Protein AF-A0ABD0N0R1-F1 (afdb_monomer)

Foldseek 3Di:
DPPCPVQPAFPPPRHGEDPVQVPDDVDPVRRGGHPVVLVCCCPVHPSADPPPRD

Radius of gyration: 12.16 Å; Cα contacts (8 Å, |Δi|>4): 59; chains: 1; bounding box: 24×21×37 Å

Nearest PDB structures (foldseek):
  1ur6-assembly1_B  TM=9.130E-01  e=7.251E-09  Homo sapiens
  1e4u-assembly1_A  TM=8.474E-01  e=2.707E-08  Homo sapiens
  5aie-assembly1_A  TM=9.738E-01  e=6.180E-07  Saccharomyces cerevisiae S288C
  5fey-assembly1_B  TM=7.245E-01  e=2.739E-03  Homo sapiens
  8x7i-assembly1_L  TM=8.287E-01  e=1.110E-02  Homo sapiens

Secondary structure (DSSP, 8-state):
--------B-TTT-PBPPTTGGG--SSTT-----HHHHHHHHHHS-S--TTT--

InterPro domains:
  IPR001841 Zinc finger, RING-type [PS50089] (10-53)
  IPR013083 Zinc finger, RING/FYVE/PHD-type [G3DSA:3.30.40.10] (1-54)
  IPR039515 NOT4, modified RING finger, HC subclass (C4C4-type) [cd16618] (8-54)
  IPR039780 CCR4-NOT transcription complex subunit 4 [PTHR12603] (5-54)

Organism: Cirrhinus mrigala (NCBI:txid683832)

Structure (mmCIF, N/CA/C/O backbone):
data_AF-A0ABD0N0R1-F1
#
_entry.id   AF-A0ABD0N0R1-F1
#
loop_
_atom_site.group_PDB
_atom_site.id
_atom_site.type_symbol
_atom_site.label_atom_id
_atom_site.label_alt_id
_atom_site.label_comp_id
_atom_site.label_asym_id
_atom_site.label_entity_id
_atom_site.label_seq_id
_atom_site.pdbx_PDB_ins_code
_atom_site.Cartn_x
_atom_site.Cartn_y
_atom_site.Cartn_z
_atom_site.occupancy
_atom_site.B_iso_or_equiv
_atom_site.auth_seq_id
_atom_site.auth_comp_id
_atom_site.auth_asym_id
_atom_site.auth_atom_id
_atom_site.pdbx_PDB_model_num
ATOM 1 N N . PRO A 1 1 ? 12.203 -8.735 -27.922 1.00 50.78 1 PRO A N 1
ATOM 2 C CA . PRO A 1 1 ? 11.113 -8.856 -26.932 1.00 50.78 1 PRO A CA 1
ATOM 3 C C . PRO A 1 1 ? 11.601 -8.314 -25.589 1.00 50.78 1 PRO A C 1
ATOM 5 O O . PRO A 1 1 ? 12.037 -9.064 -24.725 1.00 50.78 1 PRO A O 1
ATOM 8 N N . GLU A 1 2 ? 11.628 -6.990 -25.472 1.00 52.44 2 GLU A N 1
ATOM 9 C CA . GLU A 1 2 ? 11.843 -6.334 -24.186 1.00 52.44 2 GLU A CA 1
ATOM 10 C C . GLU A 1 2 ? 10.569 -6.563 -23.376 1.00 52.44 2 GLU A C 1
ATOM 12 O O . GLU A 1 2 ? 9.505 -6.057 -23.743 1.00 52.44 2 GLU A O 1
ATOM 17 N N . LEU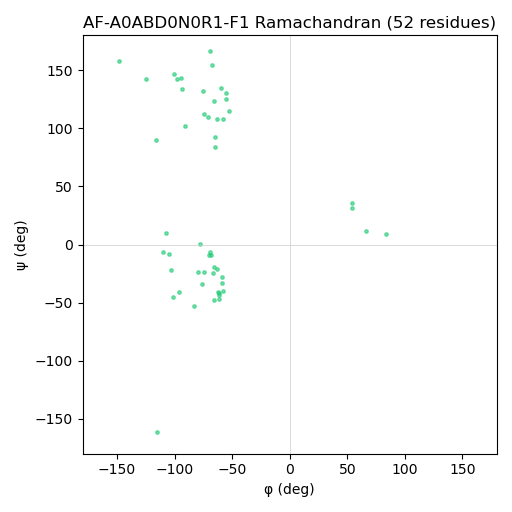 A 1 3 ? 10.645 -7.400 -22.335 1.00 60.59 3 LEU A N 1
ATOM 18 C CA . LEU A 1 3 ? 9.643 -7.342 -21.282 1.00 60.59 3 LEU A CA 1
ATOM 19 C C . LEU A 1 3 ? 9.720 -5.914 -20.752 1.00 60.59 3 LEU A C 1
ATOM 21 O O . LEU A 1 3 ? 10.702 -5.536 -20.119 1.00 60.59 3 LEU A O 1
ATOM 25 N N . LYS A 1 4 ? 8.711 -5.104 -21.064 1.00 54.12 4 LYS A N 1
ATOM 26 C CA . LYS A 1 4 ? 8.419 -3.936 -20.252 1.00 54.12 4 LYS A CA 1
ATOM 27 C C . LYS A 1 4 ? 7.998 -4.506 -18.907 1.00 54.12 4 LYS A C 1
ATOM 29 O O . LYS A 1 4 ? 6.860 -4.925 -18.734 1.00 54.12 4 LYS A O 1
ATOM 34 N N . GLU A 1 5 ? 8.956 -4.656 -18.006 1.00 59.91 5 GLU A N 1
ATOM 35 C CA . GLU A 1 5 ? 8.658 -4.681 -16.585 1.00 59.91 5 GLU A CA 1
ATOM 36 C C . GLU A 1 5 ? 8.140 -3.276 -16.298 1.00 59.91 5 GLU A C 1
ATOM 38 O O . GLU A 1 5 ? 8.921 -2.367 -16.024 1.00 59.91 5 GLU A O 1
ATOM 43 N N . ASP A 1 6 ? 6.842 -3.058 -16.539 1.00 61.25 6 ASP A N 1
ATOM 44 C CA . ASP A 1 6 ? 6.179 -1.827 -16.141 1.00 61.25 6 ASP A CA 1
ATOM 45 C C . ASP A 1 6 ? 6.494 -1.661 -14.650 1.00 61.25 6 ASP A C 1
ATOM 47 O O . ASP A 1 6 ? 6.149 -2.553 -13.861 1.00 61.25 6 ASP A O 1
ATOM 51 N N . PRO A 1 7 ? 7.247 -0.612 -14.265 1.00 66.25 7 PRO A N 1
ATOM 52 C CA . PRO A 1 7 ? 7.589 -0.409 -12.873 1.00 66.25 7 PRO A CA 1
ATOM 53 C C . PRO A 1 7 ? 6.271 -0.367 -12.111 1.00 66.25 7 PRO A C 1
ATOM 55 O O . PRO A 1 7 ? 5.351 0.356 -12.481 1.00 66.25 7 PRO A O 1
ATOM 58 N N . MET A 1 8 ? 6.138 -1.220 -11.101 1.00 81.31 8 MET A N 1
ATOM 59 C CA . MET A 1 8 ? 4.930 -1.253 -10.289 1.00 81.31 8 MET A CA 1
ATOM 60 C C . MET A 1 8 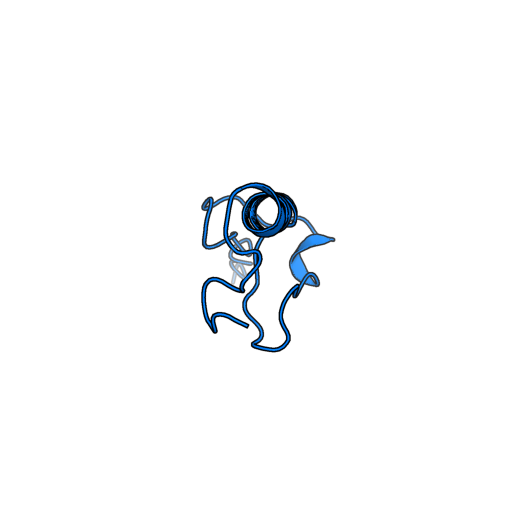? 4.831 0.107 -9.604 1.00 81.31 8 MET A C 1
ATOM 62 O O . MET A 1 8 ? 5.648 0.409 -8.750 1.00 81.31 8 MET A O 1
ATOM 66 N N . GLU A 1 9 ? 3.902 0.961 -10.017 1.00 91.06 9 GLU A N 1
ATOM 67 C CA . GLU A 1 9 ? 3.770 2.324 -9.499 1.00 91.06 9 GLU A CA 1
ATOM 68 C C . GLU A 1 9 ? 2.682 2.394 -8.427 1.00 91.06 9 GLU A C 1
ATOM 70 O O . GLU A 1 9 ? 1.629 1.755 -8.513 1.00 91.06 9 GLU A O 1
ATOM 75 N N . CYS A 1 10 ? 2.918 3.203 -7.398 1.00 91.31 10 CYS A N 1
ATOM 76 C CA . CYS A 1 10 ? 1.931 3.458 -6.367 1.00 91.31 10 CYS A CA 1
ATOM 77 C C . CYS A 1 10 ? 0.735 4.210 -6.978 1.00 91.31 10 CYS A C 1
ATOM 79 O O . CYS A 1 10 ? 0.904 5.332 -7.458 1.00 91.31 10 CYS A O 1
ATOM 81 N N . PRO A 1 11 ? -0.501 3.695 -6.875 1.00 90.31 11 PRO A N 1
ATOM 82 C CA . PRO A 1 11 ? -1.676 4.331 -7.476 1.00 90.31 11 PRO A CA 1
ATOM 83 C C . PRO A 1 11 ? -2.078 5.661 -6.815 1.00 90.31 11 PRO A C 1
ATOM 85 O O . PRO A 1 11 ? -2.968 6.347 -7.310 1.00 90.31 11 PRO A O 1
ATOM 88 N N . LEU A 1 12 ? -1.464 6.024 -5.682 1.00 91.25 12 LEU A N 1
ATOM 89 C CA . LEU A 1 12 ? -1.763 7.259 -4.951 1.00 91.25 12 LEU A CA 1
ATOM 90 C C . LEU A 1 12 ? -0.813 8.407 -5.299 1.00 91.25 12 LEU A C 1
ATOM 92 O O . LEU A 1 12 ? -1.263 9.544 -5.416 1.00 91.25 12 LEU A O 1
ATOM 96 N N . CYS A 1 13 ? 0.484 8.126 -5.443 1.00 92.56 13 CYS A N 1
ATOM 97 C CA . CYS A 1 13 ? 1.494 9.140 -5.759 1.00 92.56 13 CYS A CA 1
ATOM 98 C C . CYS A 1 13 ? 2.078 9.019 -7.171 1.00 92.56 13 CYS A C 1
ATOM 100 O O . CYS A 1 13 ? 2.807 9.917 -7.575 1.00 92.56 13 CYS A O 1
ATOM 102 N N . MET A 1 14 ? 1.738 7.963 -7.923 1.00 90.12 14 MET A N 1
ATOM 103 C CA . MET A 1 14 ? 2.315 7.648 -9.239 1.00 90.12 14 MET A CA 1
ATOM 104 C C . MET A 1 14 ? 3.849 7.575 -9.210 1.00 90.12 14 MET A C 1
ATOM 106 O O . MET A 1 14 ? 4.515 7.922 -10.177 1.00 90.12 14 MET A O 1
ATOM 110 N N . GLU A 1 15 ? 4.414 7.158 -8.075 1.00 90.94 15 GLU A N 1
ATOM 111 C CA . GLU A 1 15 ? 5.849 6.912 -7.940 1.00 90.94 15 GLU A CA 1
ATOM 112 C C . GLU A 1 15 ? 6.141 5.413 -8.035 1.00 90.94 15 GLU A C 1
ATOM 114 O O . GLU A 1 15 ? 5.324 4.608 -7.568 1.00 90.94 15 GLU A O 1
ATOM 119 N N . PRO A 1 16 ? 7.295 5.022 -8.600 1.00 89.88 16 PRO A N 1
ATOM 120 C CA . PRO A 1 16 ? 7.699 3.625 -8.671 1.00 89.88 16 PRO A CA 1
ATOM 121 C C . PRO A 1 16 ? 7.822 3.024 -7.266 1.00 89.88 16 PRO A C 1
ATOM 123 O O . PRO A 1 16 ? 8.388 3.630 -6.357 1.00 89.88 16 PRO A O 1
ATOM 126 N N . LEU A 1 17 ? 7.275 1.824 -7.089 1.00 89.81 17 LEU A N 1
ATOM 127 C CA . LEU A 1 17 ? 7.409 1.030 -5.875 1.00 89.81 17 LEU A CA 1
ATOM 128 C C . LEU A 1 17 ? 8.811 0.428 -5.834 1.00 89.81 17 LEU A C 1
ATOM 130 O O . LEU A 1 17 ? 9.281 -0.177 -6.799 1.00 89.81 17 LEU A O 1
ATOM 134 N N . GLU A 1 18 ? 9.458 0.569 -4.685 1.00 87.69 18 GLU A N 1
ATOM 135 C CA . GLU A 1 18 ? 10.748 -0.055 -4.423 1.00 87.69 18 GLU A CA 1
ATOM 136 C C . GLU A 1 18 ? 10.599 -1.584 -4.315 1.00 87.69 18 GLU A C 1
ATOM 138 O O . GLU A 1 18 ? 9.508 -2.127 -4.124 1.00 87.69 18 GLU A O 1
ATOM 143 N N . ILE A 1 19 ? 11.724 -2.302 -4.357 1.00 85.94 19 ILE A N 1
ATOM 144 C CA . ILE A 1 19 ? 11.763 -3.772 -4.230 1.00 85.94 19 ILE A CA 1
ATOM 145 C C . ILE A 1 19 ? 11.162 -4.254 -2.887 1.00 85.94 19 ILE A C 1
ATOM 147 O O . ILE A 1 19 ? 10.620 -5.356 -2.798 1.00 85.94 19 ILE A O 1
ATOM 151 N N . ASP A 1 20 ? 11.220 -3.430 -1.839 1.00 83.75 20 ASP A N 1
ATOM 152 C CA . ASP A 1 20 ? 10.566 -3.726 -0.556 1.00 83.75 20 ASP A CA 1
ATOM 153 C C . ASP A 1 20 ? 9.043 -3.497 -0.624 1.00 83.75 20 ASP A C 1
ATOM 155 O O . ASP A 1 20 ? 8.258 -4.253 -0.048 1.00 83.75 20 ASP A O 1
ATOM 159 N N . ASP A 1 21 ? 8.609 -2.503 -1.404 1.00 86.62 21 ASP A N 1
ATOM 160 C CA . ASP A 1 21 ? 7.203 -2.134 -1.562 1.00 86.62 21 ASP A CA 1
ATOM 161 C C . ASP A 1 21 ? 6.444 -3.060 -2.534 1.00 86.62 21 ASP A C 1
ATOM 163 O O . ASP A 1 21 ? 5.223 -3.214 -2.417 1.00 86.62 21 ASP A O 1
ATOM 167 N N . VAL A 1 22 ? 7.130 -3.746 -3.462 1.00 86.25 22 VAL A N 1
ATOM 168 C CA . VAL A 1 22 ? 6.480 -4.698 -4.395 1.00 86.25 22 VAL A CA 1
ATOM 169 C C . VAL A 1 22 ? 5.830 -5.896 -3.696 1.00 86.25 22 VAL A C 1
ATOM 171 O O . VAL A 1 22 ? 4.908 -6.490 -4.251 1.00 86.25 22 VAL A O 1
ATOM 174 N N . ASN A 1 23 ? 6.245 -6.224 -2.469 1.00 86.88 23 ASN A N 1
ATOM 175 C CA . ASN A 1 23 ? 5.590 -7.237 -1.632 1.00 86.88 23 ASN A CA 1
ATOM 176 C C . ASN A 1 23 ? 4.812 -6.626 -0.454 1.00 86.88 23 ASN A C 1
ATOM 178 O O . ASN A 1 23 ? 4.353 -7.343 0.441 1.00 86.88 23 ASN A O 1
ATOM 182 N N . PHE A 1 24 ? 4.653 -5.303 -0.438 1.00 89.75 24 PHE A N 1
ATOM 183 C CA . PHE A 1 24 ? 3.970 -4.5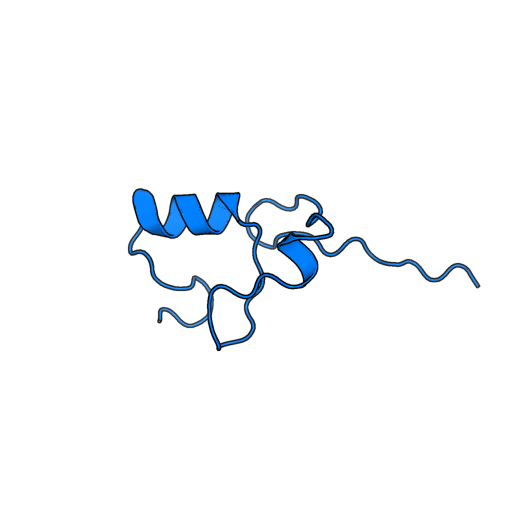89 0.625 1.00 89.75 24 PHE A CA 1
ATOM 184 C C . PHE A 1 24 ? 2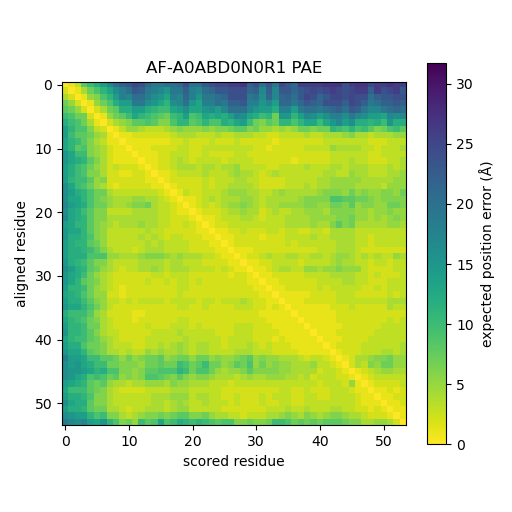.476 -4.440 0.320 1.00 89.75 24 PHE A C 1
ATOM 186 O O . PHE A 1 24 ? 2.036 -3.576 -0.437 1.00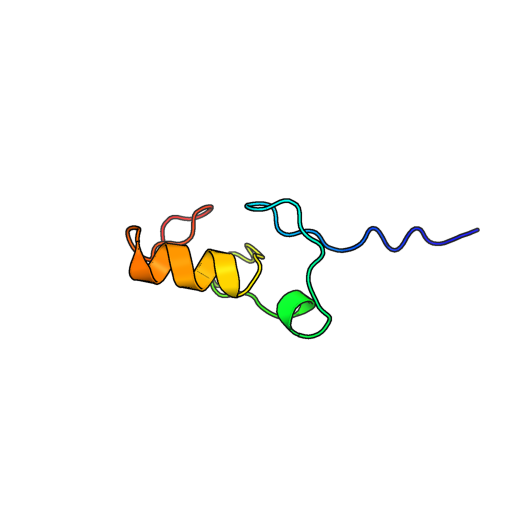 89.75 24 PHE A O 1
ATOM 193 N N . PHE A 1 25 ? 1.674 -5.278 0.975 1.00 91.56 25 PHE A N 1
ATOM 194 C CA . PHE A 1 25 ? 0.215 -5.241 0.902 1.00 91.56 25 PHE A CA 1
ATOM 195 C C . PHE A 1 25 ? -0.345 -4.903 2.288 1.00 91.56 25 PHE A C 1
ATOM 197 O O . PHE A 1 25 ? -0.587 -5.808 3.090 1.00 91.56 25 PHE A O 1
ATOM 204 N N . PRO A 1 26 ? -0.543 -3.610 2.617 1.00 89.44 26 PRO A N 1
ATOM 205 C CA . PRO A 1 26 ? -0.997 -3.209 3.949 1.00 89.44 26 PRO A CA 1
ATOM 206 C C . PRO A 1 26 ? -2.421 -3.682 4.258 1.00 89.44 26 PRO A C 1
ATOM 208 O O . PRO A 1 26 ? -2.817 -3.743 5.420 1.00 89.44 26 PRO A O 1
ATOM 211 N N . CYS A 1 27 ? -3.193 -4.022 3.225 1.00 89.75 27 CYS A N 1
ATOM 212 C CA . CYS A 1 27 ? -4.537 -4.551 3.353 1.00 89.75 27 CYS A CA 1
ATOM 213 C C . CYS A 1 27 ? -4.662 -5.894 2.629 1.00 89.75 27 CYS A C 1
ATOM 215 O O . CYS A 1 27 ? -4.175 -6.076 1.514 1.00 89.75 27 CYS A O 1
ATOM 217 N N . THR A 1 28 ? -5.417 -6.813 3.225 1.00 89.25 28 THR A N 1
ATOM 218 C CA . THR A 1 28 ? -5.688 -8.146 2.669 1.00 89.25 28 THR A CA 1
ATOM 219 C C . THR A 1 28 ? -6.578 -8.132 1.425 1.00 89.25 28 THR A C 1
ATOM 221 O O . THR A 1 28 ? -6.753 -9.169 0.796 1.00 89.25 28 THR A O 1
ATOM 224 N N . CYS A 1 29 ? -7.128 -6.975 1.034 1.00 93.25 29 CYS A N 1
ATOM 225 C CA . CYS A 1 29 ? -7.838 -6.835 -0.239 1.00 93.25 29 CYS A CA 1
ATOM 226 C C . CYS A 1 29 ? -6.913 -6.897 -1.466 1.00 93.25 29 CYS A C 1
ATOM 228 O O . CYS A 1 29 ? -7.414 -6.952 -2.585 1.00 93.25 29 CYS A O 1
ATOM 230 N N . GLY A 1 30 ? -5.590 -6.873 -1.262 1.00 88.62 30 GLY A N 1
ATOM 231 C CA . GLY A 1 30 ? -4.601 -6.879 -2.341 1.00 88.62 30 GLY A CA 1
ATOM 232 C C . GLY A 1 30 ? -4.316 -5.496 -2.924 1.00 88.62 30 GLY A C 1
ATOM 233 O O . GLY A 1 30 ? -3.621 -5.398 -3.928 1.00 88.62 30 GLY A O 1
ATOM 234 N N . TYR A 1 31 ? -4.827 -4.421 -2.310 1.00 91.75 31 TYR A N 1
ATOM 235 C CA . TYR A 1 31 ? -4.510 -3.064 -2.744 1.00 91.75 31 TYR A CA 1
ATOM 236 C C . TYR A 1 31 ? -3.091 -2.684 -2.327 1.00 91.75 31 TYR A C 1
ATOM 238 O O . TYR A 1 31 ? -2.794 -2.535 -1.138 1.00 91.75 31 TYR A O 1
ATOM 246 N N . GLN A 1 32 ? -2.233 -2.537 -3.329 1.00 92.00 32 GLN A N 1
ATOM 247 C CA . GLN A 1 32 ? -0.833 -2.199 -3.163 1.00 92.00 32 GLN A CA 1
ATOM 248 C C . GLN A 1 32 ? -0.609 -0.697 -3.272 1.00 92.00 32 GLN A C 1
ATOM 250 O O . GLN A 1 32 ? -1.118 -0.038 -4.176 1.00 92.00 32 GLN A O 1
ATOM 255 N N . ILE A 1 33 ? 0.172 -0.170 -2.339 1.00 92.31 33 ILE A N 1
ATOM 256 C CA . ILE A 1 33 ? 0.558 1.237 -2.252 1.00 92.31 33 ILE A CA 1
ATOM 257 C C . ILE A 1 33 ? 1.947 1.319 -1.640 1.00 92.31 33 ILE A C 1
ATOM 259 O O . ILE A 1 33 ? 2.343 0.416 -0.909 1.00 92.31 33 ILE A O 1
ATOM 263 N N . CYS A 1 34 ? 2.663 2.414 -1.873 1.00 93.38 34 CYS A N 1
ATOM 264 C CA . CYS A 1 34 ? 3.948 2.619 -1.219 1.00 93.38 34 CYS A CA 1
ATOM 265 C C . CYS A 1 34 ? 3.772 2.824 0.292 1.00 93.38 34 CYS A C 1
ATOM 267 O O . CYS A 1 34 ? 2.736 3.312 0.783 1.00 93.38 34 CYS A O 1
ATOM 269 N N . ARG A 1 35 ? 4.823 2.496 1.044 1.00 91.69 35 ARG A N 1
ATOM 270 C CA . ARG A 1 35 ? 4.837 2.632 2.503 1.00 91.69 35 ARG A CA 1
ATOM 271 C C . ARG A 1 35 ? 4.590 4.066 2.982 1.00 91.69 35 ARG A C 1
ATOM 273 O O . ARG A 1 35 ? 3.948 4.257 4.015 1.00 91.69 35 ARG A O 1
ATOM 280 N N . PHE A 1 36 ? 5.036 5.068 2.221 1.00 92.81 36 PHE A N 1
ATOM 281 C CA . PHE A 1 36 ? 4.818 6.485 2.530 1.00 92.81 36 PHE A CA 1
ATOM 282 C C . PHE A 1 36 ? 3.340 6.876 2.457 1.00 92.81 36 PHE A C 1
ATOM 284 O O . PHE A 1 36 ? 2.814 7.466 3.403 1.00 92.81 36 PHE A O 1
ATOM 291 N N . CYS A 1 37 ? 2.643 6.497 1.382 1.00 93.38 37 CYS A N 1
ATOM 292 C CA . CYS A 1 37 ? 1.210 6.753 1.260 1.00 93.38 37 CYS A CA 1
ATOM 293 C C . CYS A 1 37 ? 0.421 6.030 2.353 1.00 93.38 37 CYS A C 1
ATOM 295 O O . CYS A 1 37 ? -0.471 6.625 2.952 1.00 93.38 37 CYS A O 1
ATOM 297 N N . TRP A 1 38 ? 0.778 4.783 2.675 1.00 91.94 38 TRP A N 1
ATOM 298 C CA . TRP A 1 38 ? 0.141 4.066 3.781 1.00 91.94 38 TRP A CA 1
ATOM 299 C C . TRP A 1 38 ? 0.353 4.752 5.135 1.00 91.94 38 TRP A C 1
ATOM 301 O O . TRP A 1 38 ? -0.580 4.862 5.932 1.00 91.94 38 TRP A O 1
ATOM 311 N N . HIS A 1 39 ? 1.566 5.242 5.398 1.00 92.50 39 HIS A N 1
ATOM 312 C CA . HIS A 1 39 ? 1.865 5.974 6.625 1.00 92.50 39 HIS A CA 1
ATOM 313 C C . HIS A 1 39 ? 1.017 7.246 6.743 1.00 92.50 39 HIS A C 1
ATOM 315 O O . HIS A 1 39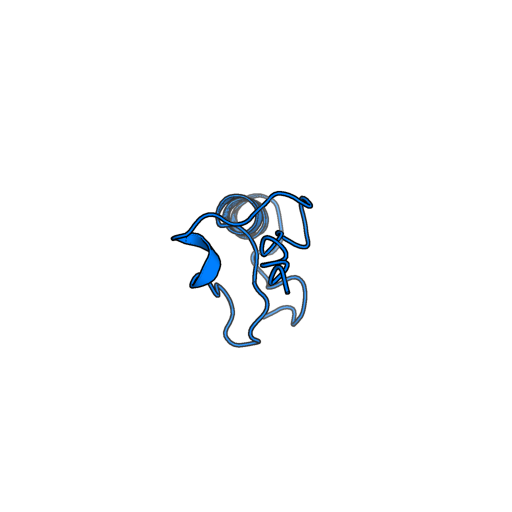 ? 0.444 7.504 7.803 1.00 92.50 39 HIS A O 1
ATOM 321 N N . ARG A 1 40 ? 0.881 7.996 5.643 1.00 93.00 40 ARG A N 1
ATOM 322 C CA . ARG A 1 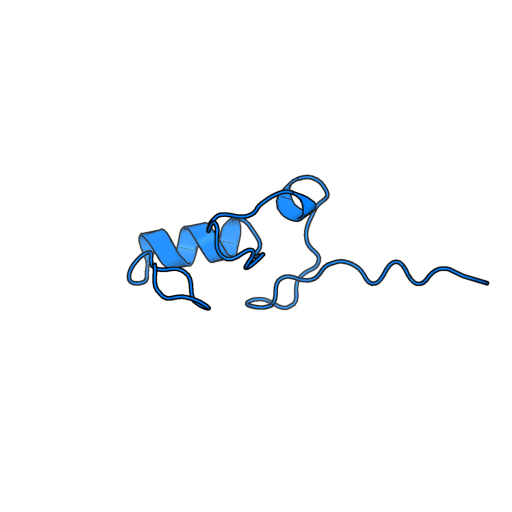40 ? 0.014 9.177 5.562 1.00 93.00 40 ARG A CA 1
ATOM 323 C C . ARG A 1 40 ? -1.452 8.819 5.806 1.00 93.00 40 ARG A C 1
ATOM 325 O O . ARG A 1 40 ? -2.082 9.439 6.648 1.00 93.00 40 ARG A O 1
ATOM 332 N N . ILE A 1 41 ? -1.975 7.763 5.181 1.00 91.88 41 ILE A N 1
ATOM 333 C CA . ILE A 1 41 ? -3.361 7.314 5.406 1.00 91.88 41 ILE A CA 1
ATOM 334 C C . ILE A 1 41 ? -3.615 6.996 6.888 1.00 91.88 41 ILE A C 1
ATOM 336 O O . ILE A 1 41 ? -4.671 7.319 7.427 1.00 91.88 41 ILE A O 1
ATOM 340 N N . ARG A 1 42 ? -2.646 6.370 7.567 1.00 89.75 42 ARG A N 1
ATOM 341 C CA . ARG A 1 42 ? -2.743 6.042 8.999 1.00 89.75 42 ARG A CA 1
ATOM 342 C C . ARG A 1 42 ? -2.576 7.233 9.940 1.00 89.75 42 ARG A C 1
ATOM 344 O O . ARG A 1 42 ? -3.019 7.128 11.080 1.00 89.75 42 ARG A O 1
ATOM 351 N N . THR A 1 43 ? -1.907 8.295 9.503 1.00 92.69 43 THR A N 1
ATOM 352 C CA . THR A 1 43 ? -1.562 9.444 10.357 1.00 92.69 43 THR A CA 1
ATOM 353 C C . THR A 1 43 ? -2.500 10.625 10.126 1.00 92.69 43 THR A C 1
ATOM 355 O O . THR A 1 43 ? -2.973 11.228 11.084 1.00 92.69 43 THR A O 1
ATOM 358 N N . ASP A 1 44 ? -2.775 10.937 8.862 1.00 89.81 44 ASP A N 1
ATOM 359 C CA . ASP A 1 44 ? -3.505 12.122 8.410 1.00 89.81 44 ASP A CA 1
ATOM 360 C C . ASP A 1 44 ? -4.955 11.813 8.003 1.00 89.81 44 ASP A C 1
ATOM 362 O O . ASP A 1 44 ? -5.796 12.711 7.987 1.00 89.81 44 ASP A O 1
ATOM 366 N N . GLU A 1 45 ? -5.263 10.557 7.663 1.00 87.44 45 GLU A N 1
ATOM 367 C CA . GLU A 1 45 ? -6.607 10.121 7.264 1.00 87.44 45 GLU A CA 1
ATOM 368 C C . GLU A 1 45 ? -7.199 9.121 8.274 1.00 87.44 45 GLU A C 1
ATOM 370 O O . GLU A 1 45 ? -6.784 9.017 9.425 1.00 87.44 45 GLU A O 1
ATOM 375 N N . ASN A 1 46 ? -8.220 8.371 7.853 1.00 87.19 46 ASN A N 1
ATOM 376 C CA . ASN A 1 46 ? -8.964 7.455 8.717 1.00 87.19 46 ASN A CA 1
ATOM 377 C C . ASN A 1 46 ? -8.226 6.132 8.997 1.00 87.19 46 ASN A C 1
ATOM 379 O O . ASN A 1 46 ? -8.787 5.251 9.646 1.00 87.19 46 ASN A O 1
ATOM 383 N N . GLY A 1 47 ? -7.019 5.936 8.455 1.00 86.00 47 GLY A N 1
ATOM 384 C CA . GLY A 1 47 ? -6.284 4.673 8.555 1.00 86.00 47 GLY A CA 1
ATOM 385 C C . GLY A 1 47 ? -6.926 3.494 7.821 1.00 86.00 47 GLY A C 1
ATOM 386 O O . GLY A 1 47 ? -6.502 2.360 8.019 1.00 86.00 47 GLY A O 1
ATOM 387 N N . LEU A 1 48 ? -7.934 3.752 6.986 1.00 89.88 48 LEU A N 1
ATOM 388 C CA . LEU A 1 48 ? -8.659 2.738 6.229 1.00 89.88 48 LEU A CA 1
ATOM 389 C C . LEU A 1 48 ? -8.056 2.579 4.837 1.00 89.88 48 LEU A C 1
ATOM 391 O O . LEU A 1 48 ? -7.683 3.563 4.196 1.00 89.88 48 LEU A O 1
ATOM 395 N N . CYS A 1 49 ? -8.022 1.348 4.332 1.00 90.94 49 CYS A N 1
ATOM 396 C CA . CYS A 1 49 ? -7.581 1.088 2.968 1.00 90.94 49 CYS A CA 1
ATOM 397 C C . CYS A 1 49 ? -8.407 1.914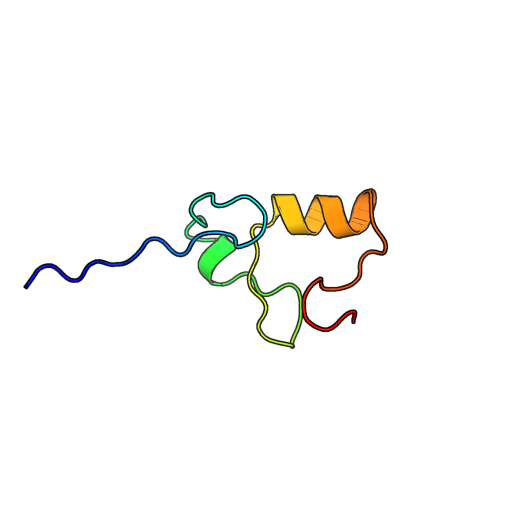 1.955 1.00 90.94 49 CYS A C 1
ATOM 399 O O . CYS A 1 49 ? -9.637 1.855 1.981 1.00 90.94 49 CYS A O 1
ATOM 401 N N . PRO A 1 50 ? -7.786 2.639 1.013 1.00 89.00 50 PRO A N 1
ATOM 402 C CA . PRO A 1 50 ? -8.515 3.499 0.076 1.00 89.00 50 PRO A CA 1
ATOM 403 C C . PRO A 1 50 ? -9.407 2.713 -0.899 1.00 89.00 50 PRO A C 1
ATOM 405 O O . PRO A 1 50 ? -10.411 3.246 -1.367 1.00 89.00 50 PRO A O 1
ATOM 408 N N . ALA A 1 51 ? -9.091 1.441 -1.167 1.00 89.88 51 ALA A N 1
ATOM 409 C CA . ALA A 1 51 ? -9.887 0.592 -2.050 1.00 89.88 51 ALA A CA 1
ATOM 410 C C . ALA A 1 51 ? -11.085 -0.057 -1.340 1.00 89.88 51 ALA A C 1
ATOM 412 O O . ALA A 1 51 ? -12.217 0.057 -1.804 1.00 89.88 51 ALA A O 1
ATOM 413 N N . CYS A 1 52 ? -10.860 -0.745 -0.214 1.00 93.12 52 CYS A N 1
ATOM 414 C CA . CYS A 1 52 ? -11.906 -1.529 0.459 1.00 93.12 52 CYS A CA 1
ATOM 415 C C . CYS A 1 52 ? -12.466 -0.881 1.735 1.00 93.12 52 CYS A C 1
ATOM 417 O O . CYS A 1 52 ? -13.445 -1.383 2.288 1.00 93.12 52 CYS A O 1
ATOM 419 N N . ARG A 1 53 ? -11.853 0.215 2.198 1.00 86.88 53 ARG A N 1
ATOM 420 C CA . ARG A 1 53 ? -12.192 0.950 3.427 1.00 86.88 53 ARG A CA 1
ATOM 421 C C . ARG A 1 53 ? -12.220 0.080 4.691 1.00 86.88 53 ARG A C 1
ATOM 423 O O . ARG A 1 53 ? -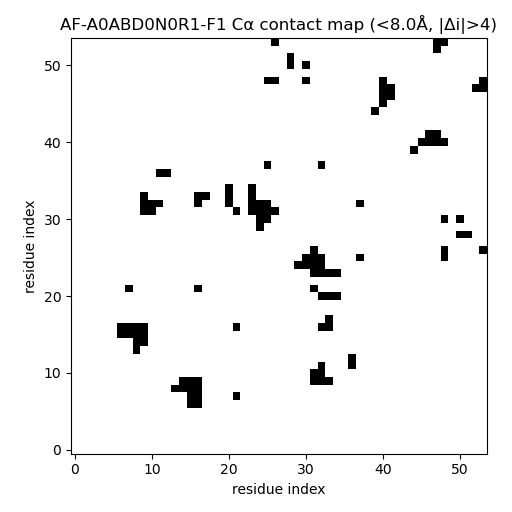13.056 0.300 5.564 1.00 86.88 53 ARG A O 1
ATOM 430 N N . LYS A 1 54 ? -11.315 -0.900 4.771 1.00 75.56 54 LYS A N 1
ATOM 431 C CA . LYS A 1 54 ? -11.060 -1.737 5.953 1.00 75.56 54 LYS A CA 1
ATOM 432 C C . LYS A 1 54 ? -9.704 -1.450 6.574 1.00 75.56 54 LYS A C 1
ATOM 434 O O . LYS A 1 54 ? -8.828 -0.944 5.834 1.00 75.56 54 LYS A O 1
#

pLDDT: mean 85.51, std 11.26, range [50.78, 93.38]

Solvent-accessible surface area (backbone atoms only — not comparable to full-atom values): 3503 Å² total; per-residue (Å²): 133,80,78,77,73,70,70,59,50,15,84,87,77,72,42,71,42,49,86,72,33,74,75,35,54,92,39,96,87,67,61,58,46,35,68,67,61,52,50,44,33,55,71,79,51,90,52,44,38,90,86,80,65,91

Mean predicted aligned error: 5.63 Å

Sequence (54 aa):
PELKEDPMECPLCMEPLEIDDVNFFPCTCGYQICRFCWHRIRTDENGLCPACRK